Protein AF-A0A6G2DHF6-F1 (afdb_monomer)

Nearest PDB structures (foldseek):
  3hhh-assembly1_B  TM=9.339E-01  e=1.387E-03  Enterococcus faecalis
  6abt-assembly1_A  TM=9.572E-01  e=4.837E-03  Listeria monocytogenes
  6abq-assembly1_A  TM=9.404E-01  e=1.064E-02  Listeria monocytogenes
  8xgc-assembly1_4  TM=6.646E-01  e=1.061E+00  Saccharomyces cerevisiae

Foldseek 3Di:
DVVVVVVVLVVLLVVLVVVCVVDNDDLVVSQVVVCVVPPVPDDSVSRPVSVVVCVVVVD

Structure (mmCIF, N/CA/C/O backbone):
data_AF-A0A6G2DHF6-F1
#
_entry.id   AF-A0A6G2DHF6-F1
#
loop_
_atom_site.group_PDB
_atom_site.id
_atom_site.type_symbol
_atom_site.label_atom_id
_atom_site.label_alt_id
_atom_site.label_comp_id
_atom_site.label_asym_id
_atom_site.label_entity_id
_atom_site.label_seq_id
_atom_site.pdbx_PDB_ins_code
_atom_site.Cartn_x
_atom_site.Cartn_y
_atom_site.Cartn_z
_atom_s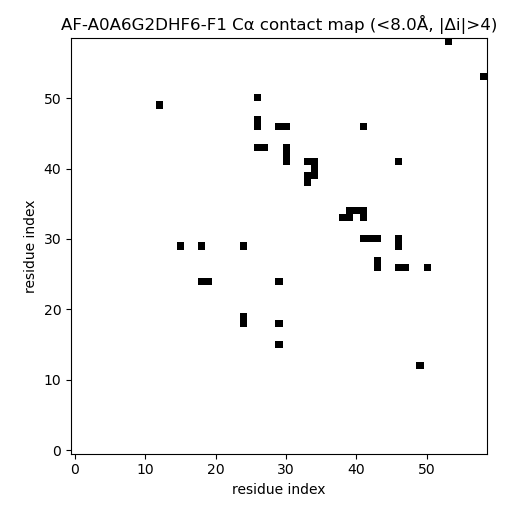ite.occupancy
_atom_site.B_iso_or_equiv
_atom_site.auth_seq_id
_atom_site.auth_comp_id
_atom_site.auth_asym_id
_atom_site.auth_atom_id
_atom_site.pdbx_PDB_model_num
ATOM 1 N N . MET A 1 1 ? 1.454 4.297 -23.536 1.00 57.94 1 MET A N 1
ATOM 2 C CA . MET A 1 1 ? 2.129 5.043 -22.451 1.00 57.94 1 MET A CA 1
ATOM 3 C C . MET A 1 1 ? 1.153 5.681 -21.454 1.00 57.94 1 MET A C 1
ATOM 5 O O . MET A 1 1 ? 0.828 4.999 -20.498 1.00 57.94 1 MET A O 1
ATOM 9 N N . MET A 1 2 ? 0.594 6.896 -21.631 1.00 62.69 2 MET A N 1
ATOM 10 C CA . MET A 1 2 ? -0.287 7.497 -20.587 1.00 62.69 2 MET A CA 1
ATOM 11 C C . MET A 1 2 ? -1.543 6.671 -20.240 1.00 62.69 2 MET A C 1
ATOM 13 O O . MET A 1 2 ? -1.923 6.606 -19.073 1.00 62.69 2 MET A O 1
ATOM 17 N N . LYS A 1 3 ? -2.192 6.043 -21.233 1.00 66.31 3 LYS A N 1
ATOM 18 C CA . LYS A 1 3 ? -3.417 5.246 -21.020 1.00 66.31 3 LYS A CA 1
ATOM 19 C C . LYS A 1 3 ? -3.172 3.994 -20.170 1.00 66.31 3 LYS A C 1
ATOM 21 O O . LYS A 1 3 ? -3.967 3.702 -19.286 1.00 66.31 3 LYS A O 1
ATOM 26 N N . GLU A 1 4 ? -2.056 3.304 -20.393 1.00 72.62 4 GLU A N 1
ATOM 27 C CA . GLU A 1 4 ? -1.687 2.096 -19.638 1.00 72.62 4 GLU A CA 1
ATOM 28 C C . GLU A 1 4 ? -1.409 2.424 -18.168 1.00 72.62 4 GLU A C 1
ATOM 30 O O . GLU A 1 4 ? -1.863 1.710 -17.280 1.00 72.62 4 GLU A O 1
ATOM 35 N N . THR A 1 5 ? -0.752 3.556 -17.889 1.00 84.75 5 THR A N 1
ATOM 36 C CA . THR A 1 5 ? -0.508 4.004 -16.511 1.00 84.75 5 THR A CA 1
ATOM 37 C C . THR A 1 5 ? -1.803 4.332 -15.763 1.00 84.75 5 THR A C 1
ATOM 39 O O . THR A 1 5 ? -1.897 4.064 -14.569 1.00 84.75 5 THR A O 1
ATOM 42 N N . GLN A 1 6 ? -2.805 4.914 -16.431 1.00 89.00 6 GLN A N 1
ATOM 43 C CA . GLN A 1 6 ? -4.097 5.208 -15.796 1.00 89.00 6 GLN A CA 1
ATOM 44 C C . GLN A 1 6 ? -4.908 3.937 -15.535 1.00 89.00 6 GLN A C 1
ATOM 46 O O . GLN A 1 6 ? -5.498 3.810 -14.465 1.00 89.00 6 GLN A O 1
ATOM 51 N N . LEU A 1 7 ? -4.879 2.975 -16.464 1.00 92.19 7 LEU A N 1
ATOM 52 C CA . LEU A 1 7 ? -5.510 1.673 -16.259 1.00 92.19 7 LEU A CA 1
ATOM 53 C C . LEU A 1 7 ? -4.891 0.947 -15.058 1.00 92.19 7 LEU A C 1
ATOM 55 O O . LEU A 1 7 ? -5.619 0.506 -14.175 1.00 92.19 7 LEU A O 1
ATOM 59 N N . LEU A 1 8 ? -3.556 0.895 -14.979 1.00 89.88 8 LEU A N 1
ATOM 60 C CA . LEU A 1 8 ? -2.855 0.250 -13.868 1.00 89.88 8 LEU A CA 1
ATOM 61 C C . LEU A 1 8 ? -3.174 0.906 -12.517 1.00 89.88 8 LEU A C 1
ATOM 63 O O . LEU A 1 8 ? -3.365 0.203 -11.530 1.00 89.88 8 LEU A O 1
ATOM 67 N N . LYS A 1 9 ? -3.276 2.240 -12.469 1.00 89.50 9 LYS A N 1
ATOM 68 C CA . LYS A 1 9 ? -3.689 2.959 -11.253 1.00 89.50 9 LYS A CA 1
ATOM 69 C C . LYS A 1 9 ? -5.095 2.562 -10.804 1.00 89.50 9 LYS A C 1
ATOM 71 O O . LYS A 1 9 ? -5.287 2.320 -9.619 1.00 89.50 9 LYS A O 1
ATOM 76 N N . GLY A 1 10 ? -6.043 2.471 -1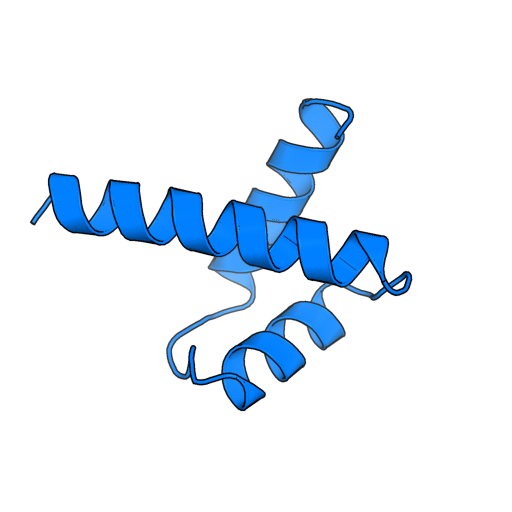1.737 1.00 93.00 10 GLY A N 1
ATOM 77 C CA . GLY A 1 10 ? -7.414 2.052 -11.435 1.00 93.00 10 GLY A CA 1
ATOM 78 C C . GLY A 1 10 ? -7.493 0.608 -10.936 1.00 93.00 10 GLY A C 1
ATOM 79 O O . GLY A 1 10 ? -8.170 0.338 -9.949 1.00 93.00 10 GLY A O 1
ATOM 80 N N . VAL A 1 11 ? -6.752 -0.307 -11.569 1.00 93.62 11 VAL A N 1
ATOM 81 C CA . VA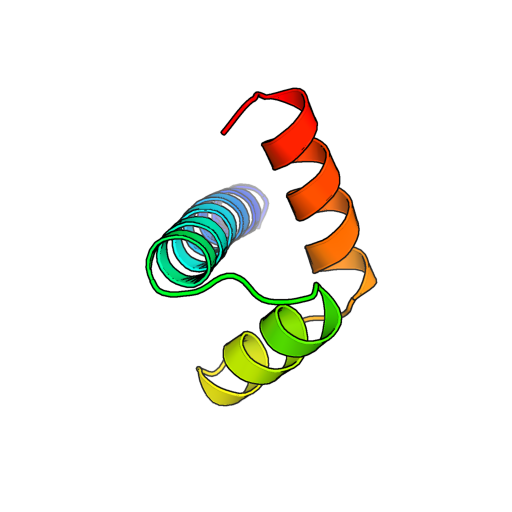L A 1 11 ? -6.657 -1.707 -11.119 1.00 93.62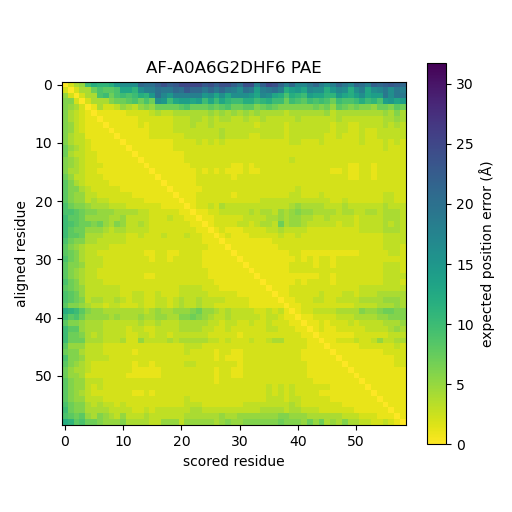 11 VAL A CA 1
ATOM 82 C C . VAL A 1 11 ? -6.065 -1.783 -9.712 1.00 93.62 11 VAL A C 1
ATOM 84 O O . VAL A 1 11 ? -6.631 -2.446 -8.850 1.00 93.62 11 VAL A O 1
ATOM 87 N N . LEU A 1 12 ? -4.971 -1.061 -9.455 1.00 93.81 12 LEU A N 1
ATOM 88 C CA . LEU A 1 12 ? -4.313 -1.054 -8.151 1.00 93.81 12 LEU A CA 1
ATOM 89 C C . LEU A 1 12 ? -5.227 -0.522 -7.037 1.00 93.81 12 LEU A C 1
ATOM 91 O O . LEU A 1 12 ? -5.258 -1.086 -5.948 1.00 93.81 12 LEU A O 1
ATOM 95 N N . GLU A 1 13 ? -5.976 0.545 -7.311 1.00 94.94 13 GLU A N 1
ATOM 96 C CA . GLU A 1 13 ? -6.971 1.105 -6.391 1.00 94.94 13 GLU A CA 1
ATOM 97 C C . GLU A 1 13 ? -8.039 0.071 -6.017 1.00 94.94 13 GLU A C 1
ATOM 99 O O . GLU A 1 13 ? -8.309 -0.128 -4.834 1.00 94.94 13 GLU A O 1
ATOM 104 N N . GLY A 1 14 ? -8.564 -0.660 -7.006 1.00 95.38 14 GLY A N 1
ATOM 105 C CA . GLY A 1 14 ? -9.505 -1.757 -6.778 1.00 95.38 14 GLY A CA 1
ATOM 106 C C . GLY A 1 14 ? -8.912 -2.900 -5.950 1.00 95.38 14 GLY A C 1
ATOM 107 O O . GLY A 1 14 ? -9.552 -3.361 -5.009 1.00 95.38 14 GLY A O 1
ATOM 108 N N . CYS A 1 15 ? -7.678 -3.322 -6.244 1.00 95.25 15 CYS A N 1
ATOM 109 C CA . CYS A 1 15 ? -6.990 -4.355 -5.465 1.00 95.25 15 CYS A CA 1
ATOM 110 C C . CYS A 1 15 ? -6.811 -3.939 -4.000 1.00 95.25 15 CYS A C 1
ATOM 112 O O . CYS A 1 15 ? -7.069 -4.733 -3.102 1.00 95.25 15 CYS A O 1
ATOM 114 N N . VAL A 1 16 ? -6.401 -2.693 -3.743 1.00 95.50 16 VAL A N 1
ATOM 115 C CA . VAL A 1 16 ? -6.218 -2.188 -2.374 1.00 95.50 16 VAL A CA 1
ATOM 116 C C . VAL A 1 16 ? -7.541 -2.161 -1.606 1.00 95.50 16 VAL A C 1
ATOM 118 O O . VAL A 1 16 ? -7.570 -2.580 -0.451 1.00 95.50 16 VAL A O 1
ATOM 121 N N . LEU A 1 17 ? -8.636 -1.731 -2.239 1.00 95.94 17 LEU A N 1
ATOM 122 C CA . LEU A 1 17 ? -9.967 -1.738 -1.623 1.00 95.94 17 LEU A CA 1
ATOM 123 C C . LEU A 1 17 ? -10.457 -3.152 -1.306 1.00 95.94 17 LEU A C 1
ATOM 125 O O . LEU A 1 17 ? -10.903 -3.396 -0.188 1.00 95.94 17 LEU A O 1
ATOM 129 N N . ASP A 1 18 ? -10.336 -4.089 -2.251 1.00 96.00 18 ASP A N 1
ATOM 130 C CA . ASP A 1 18 ? -10.695 -5.496 -2.031 1.00 96.00 18 ASP A CA 1
ATOM 131 C C . ASP A 1 18 ? -9.901 -6.090 -0.858 1.00 96.00 18 ASP A C 1
ATOM 133 O O . ASP A 1 18 ? -10.449 -6.729 0.040 1.00 96.00 18 ASP A O 1
ATOM 137 N N . MET A 1 19 ? -8.604 -5.789 -0.799 1.00 94.69 19 MET A N 1
ATOM 138 C CA . MET A 1 19 ? -7.744 -6.224 0.289 1.00 94.69 19 MET A CA 1
ATOM 139 C C . MET A 1 19 ? -8.197 -5.659 1.643 1.00 94.69 19 MET A C 1
ATOM 141 O O . MET A 1 19 ? -8.334 -6.422 2.600 1.00 94.69 19 MET A O 1
ATOM 145 N N . ILE A 1 20 ? -8.434 -4.354 1.754 1.00 94.38 20 ILE A N 1
ATOM 146 C CA . ILE A 1 20 ? -8.882 -3.744 3.017 1.00 94.38 20 ILE A CA 1
ATOM 147 C C . ILE A 1 20 ? -10.269 -4.273 3.415 1.00 94.38 20 ILE A C 1
ATOM 149 O O . ILE A 1 20 ? -10.503 -4.550 4.590 1.00 94.38 20 ILE A O 1
ATOM 153 N N . GLY A 1 21 ? -11.158 -4.496 2.442 1.00 94.62 21 GLY A N 1
ATOM 154 C CA . GLY A 1 21 ? -12.501 -5.032 2.667 1.00 94.62 21 GLY A CA 1
ATOM 155 C C . GLY A 1 21 ? -12.522 -6.458 3.227 1.00 94.62 21 GLY A C 1
ATOM 156 O O . GLY A 1 21 ? -13.439 -6.814 3.963 1.00 94.62 21 GLY A O 1
ATOM 157 N N . GLN A 1 22 ? -11.507 -7.273 2.929 1.00 94.44 22 GLN A N 1
ATOM 158 C CA . GLN A 1 22 ? -11.380 -8.622 3.495 1.00 94.44 22 GLN A CA 1
ATOM 159 C C . GLN A 1 22 ? -10.845 -8.618 4.932 1.00 94.44 22 GLN A C 1
ATOM 161 O O . GLN A 1 22 ? -11.249 -9.444 5.750 1.00 94.44 22 GLN A O 1
ATOM 166 N N . LYS A 1 23 ? -9.877 -7.743 5.225 1.00 92.31 23 LYS A N 1
ATOM 167 C CA . LYS A 1 23 ? -9.223 -7.643 6.532 1.00 92.31 23 LYS A CA 1
ATOM 168 C C . LYS A 1 23 ? -8.531 -6.289 6.656 1.00 92.31 23 LYS A C 1
ATOM 170 O O . LYS A 1 23 ? -7.795 -5.894 5.753 1.00 92.31 23 LYS A O 1
ATOM 175 N N . GLU A 1 24 ? -8.670 -5.652 7.816 1.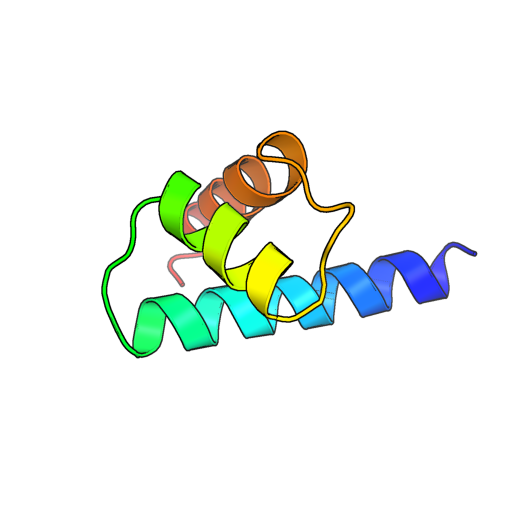00 91.25 24 GLU A N 1
ATOM 176 C CA . GLU A 1 24 ? -7.876 -4.475 8.170 1.00 91.25 24 GLU A CA 1
ATOM 177 C C . GLU A 1 24 ? -6.372 -4.808 8.127 1.00 91.25 24 GLU A C 1
ATOM 179 O O . GLU A 1 24 ? -5.919 -5.811 8.691 1.00 91.25 24 GLU A O 1
ATOM 184 N N . ARG A 1 25 ? -5.607 -3.991 7.399 1.00 93.31 25 ARG A N 1
ATOM 185 C CA . ARG A 1 25 ? -4.176 -4.185 7.129 1.00 93.31 25 ARG A CA 1
ATOM 186 C C . ARG A 1 25 ? -3.454 -2.849 7.212 1.00 93.31 25 ARG A C 1
ATOM 188 O O . ARG A 1 25 ? -3.950 -1.839 6.714 1.00 93.31 25 ARG A O 1
ATOM 195 N N . TYR A 1 26 ? -2.246 -2.852 7.761 1.00 93.06 26 TYR A N 1
ATOM 196 C CA . TYR A 1 26 ? -1.369 -1.686 7.724 1.00 93.06 26 TYR A CA 1
ATOM 197 C C . TYR A 1 26 ? -0.786 -1.476 6.320 1.00 93.06 26 TYR A C 1
ATOM 199 O O . TYR A 1 26 ? -0.598 -2.416 5.547 1.00 93.06 26 TYR A O 1
ATOM 207 N N . GLY A 1 27 ? -0.417 -0.232 5.994 1.00 92.50 27 GLY A N 1
ATOM 208 C CA . GLY A 1 27 ? 0.106 0.112 4.664 1.00 92.50 27 GLY A CA 1
ATOM 209 C C . GLY A 1 27 ? 1.342 -0.692 4.241 1.00 92.50 27 GLY A C 1
ATOM 210 O O . GLY A 1 27 ? 1.501 -0.999 3.062 1.00 92.50 27 GLY A O 1
ATOM 211 N N . TYR A 1 28 ? 2.187 -1.100 5.191 1.00 94.62 28 TYR A N 1
ATOM 212 C CA . TYR A 1 28 ? 3.310 -1.996 4.907 1.00 94.62 28 TYR A CA 1
ATOM 213 C C . TYR A 1 28 ? 2.855 -3.407 4.506 1.00 94.62 28 TYR A C 1
ATOM 215 O O . TYR A 1 28 ? 3.394 -3.963 3.551 1.00 94.62 28 TYR A O 1
ATOM 223 N N . GLU A 1 29 ? 1.851 -3.969 5.186 1.00 95.62 29 GLU A N 1
ATOM 224 C CA . GLU A 1 29 ? 1.297 -5.287 4.851 1.00 95.62 29 GLU A CA 1
ATOM 225 C C . GLU A 1 29 ? 0.686 -5.276 3.448 1.00 95.62 29 GLU A C 1
ATOM 227 O O . GLU A 1 29 ? 0.939 -6.184 2.666 1.00 95.62 29 GLU A O 1
ATOM 232 N N . LEU A 1 30 ? -0.026 -4.203 3.084 1.00 95.94 30 LEU A N 1
ATOM 233 C CA . LEU A 1 30 ? -0.564 -4.030 1.732 1.00 95.94 30 LEU A CA 1
ATOM 234 C C . LEU A 1 30 ? 0.538 -4.060 0.664 1.00 95.94 30 LEU A C 1
ATOM 236 O O . LEU A 1 30 ? 0.383 -4.727 -0.355 1.00 95.94 30 LEU A O 1
ATOM 240 N N . VAL A 1 31 ? 1.669 -3.382 0.900 1.00 95.88 31 VAL A N 1
ATOM 241 C CA . VAL A 1 31 ? 2.822 -3.411 -0.019 1.00 95.88 31 VAL A CA 1
ATOM 242 C C . VAL A 1 31 ? 3.370 -4.830 -0.174 1.00 95.88 31 VAL A C 1
ATOM 244 O O . VAL A 1 31 ? 3.650 -5.239 -1.298 1.00 95.88 31 VAL A O 1
ATOM 247 N N . GLN A 1 32 ? 3.536 -5.574 0.924 1.00 95.62 32 GLN A N 1
ATOM 248 C CA . GLN A 1 32 ? 4.062 -6.943 0.861 1.00 95.62 32 GLN A CA 1
ATOM 249 C C . GLN A 1 32 ? 3.103 -7.876 0.129 1.00 95.62 32 GLN A C 1
ATOM 251 O O . GLN A 1 32 ? 3.509 -8.537 -0.821 1.00 95.62 32 GLN A O 1
ATOM 256 N N . THR A 1 33 ? 1.820 -7.859 0.484 1.00 94.69 33 THR A N 1
ATOM 257 C CA . THR A 1 33 ? 0.829 -8.729 -0.154 1.00 94.69 33 THR A CA 1
ATOM 258 C C . THR A 1 33 ? 0.655 -8.409 -1.642 1.00 94.69 33 THR A C 1
ATOM 260 O O . THR A 1 33 ? 0.489 -9.318 -2.449 1.00 94.69 33 THR A O 1
ATOM 263 N N . LEU A 1 34 ? 0.756 -7.139 -2.051 1.00 94.75 34 LEU A N 1
ATOM 264 C CA . LEU A 1 34 ? 0.747 -6.785 -3.474 1.00 94.75 34 LEU A CA 1
ATOM 265 C C . LEU A 1 34 ? 1.983 -7.322 -4.209 1.00 94.75 34 LEU A C 1
ATOM 267 O O . LEU A 1 34 ? 1.853 -7.812 -5.327 1.00 94.75 34 LEU A O 1
ATOM 271 N N . ARG A 1 35 ? 3.170 -7.284 -3.594 1.00 95.00 35 ARG A N 1
ATOM 272 C CA . ARG A 1 35 ? 4.373 -7.899 -4.181 1.00 95.00 35 ARG A CA 1
ATOM 273 C C . ARG A 1 35 ? 4.217 -9.409 -4.319 1.00 95.00 35 ARG A C 1
ATOM 275 O O . ARG A 1 35 ? 4.468 -9.939 -5.389 1.00 95.00 35 ARG A O 1
ATOM 282 N N . GLU A 1 36 ? 3.721 -10.078 -3.282 1.00 94.56 36 GLU A N 1
ATOM 283 C CA . GLU A 1 36 ? 3.426 -11.518 -3.308 1.00 94.56 36 GLU A CA 1
ATOM 284 C C . GLU A 1 36 ? 2.396 -11.892 -4.388 1.00 94.56 36 GLU A C 1
ATOM 286 O O . GLU A 1 36 ? 2.457 -12.983 -4.949 1.00 94.56 36 GLU A O 1
ATOM 291 N N . ALA A 1 37 ? 1.485 -10.974 -4.728 1.00 92.50 37 ALA A N 1
ATOM 292 C CA . ALA A 1 37 ? 0.510 -11.125 -5.807 1.00 92.50 37 ALA A CA 1
ATOM 293 C C . ALA A 1 37 ? 1.057 -10.795 -7.217 1.00 92.50 37 ALA A C 1
ATOM 295 O O . ALA A 1 37 ? 0.301 -10.854 -8.187 1.00 92.50 37 ALA A O 1
ATOM 296 N N . GLY A 1 38 ? 2.344 -10.448 -7.352 1.00 91.81 38 GLY A N 1
ATOM 297 C CA . GLY A 1 38 ? 3.010 -10.179 -8.633 1.00 91.81 38 GLY A CA 1
ATOM 298 C C . GLY A 1 38 ? 3.210 -8.697 -8.976 1.00 91.81 38 GLY A C 1
ATOM 299 O O . GLY A 1 38 ? 3.665 -8.378 -10.074 1.00 91.81 38 GLY A O 1
ATOM 300 N N . PHE A 1 39 ? 2.913 -7.764 -8.062 1.00 92.19 39 PHE A N 1
ATOM 301 C CA . PHE A 1 39 ? 3.253 -6.341 -8.221 1.00 92.19 39 PHE A CA 1
ATOM 302 C C . PHE A 1 39 ? 4.680 -6.047 -7.716 1.00 92.19 39 PHE A C 1
ATOM 304 O O . PHE A 1 39 ? 4.889 -5.191 -6.853 1.00 92.19 39 PHE A O 1
ATOM 311 N N . ASP A 1 40 ? 5.679 -6.747 -8.258 1.00 90.12 40 ASP A N 1
ATOM 312 C CA . ASP A 1 40 ? 7.065 -6.765 -7.752 1.00 90.12 40 ASP A CA 1
ATOM 313 C C . ASP A 1 40 ? 7.717 -5.378 -7.644 1.00 90.12 40 ASP A C 1
ATOM 315 O O . ASP A 1 40 ? 8.515 -5.107 -6.744 1.00 90.12 40 ASP A O 1
ATOM 319 N N . THR A 1 41 ? 7.365 -4.462 -8.548 1.00 89.44 41 THR A N 1
ATOM 320 C CA . THR A 1 41 ? 7.956 -3.118 -8.614 1.00 89.44 41 THR A CA 1
ATOM 321 C C . THR A 1 41 ? 7.256 -2.099 -7.716 1.00 89.44 41 THR A C 1
ATOM 323 O O . THR A 1 41 ? 7.597 -0.915 -7.756 1.00 89.44 41 THR A O 1
ATOM 326 N N . ILE A 1 42 ? 6.247 -2.504 -6.937 1.00 91.19 42 ILE A N 1
ATOM 327 C CA . ILE A 1 42 ? 5.481 -1.564 -6.122 1.00 91.19 42 ILE A CA 1
ATOM 328 C C . ILE A 1 42 ? 6.297 -1.108 -4.911 1.00 91.19 42 ILE A C 1
ATOM 330 O O . ILE A 1 42 ? 6.940 -1.898 -4.208 1.00 91.19 42 ILE A O 1
ATOM 334 N N . VAL A 1 43 ? 6.280 0.198 -4.658 1.00 93.12 43 VAL A N 1
ATOM 335 C CA . VAL A 1 43 ? 7.006 0.822 -3.549 1.00 93.12 43 VAL A CA 1
ATOM 336 C C . VAL A 1 43 ? 6.031 1.463 -2.564 1.00 93.12 43 VAL A C 1
ATOM 338 O O . VAL A 1 43 ? 4.926 1.847 -2.956 1.00 93.12 43 VAL A O 1
ATOM 341 N N . PRO A 1 44 ? 6.426 1.658 -1.293 1.00 93.69 44 PRO A N 1
ATOM 342 C CA . PRO A 1 44 ? 5.560 2.316 -0.316 1.00 93.69 44 PRO A CA 1
ATOM 343 C C . PRO A 1 44 ? 5.098 3.714 -0.758 1.00 93.69 44 PRO A C 1
ATOM 345 O O . PRO A 1 44 ? 3.959 4.097 -0.506 1.00 93.69 44 PRO A O 1
ATOM 348 N N . GLY A 1 45 ? 5.939 4.441 -1.506 1.00 94.31 45 GLY A N 1
ATOM 349 C CA . GLY A 1 45 ? 5.596 5.736 -2.107 1.00 94.31 45 GLY A CA 1
ATOM 350 C C . GLY A 1 45 ? 4.472 5.694 -3.154 1.00 94.31 45 GLY A C 1
ATOM 351 O O . GLY A 1 45 ? 3.983 6.745 -3.548 1.00 94.31 45 GLY A O 1
ATOM 352 N N . THR A 1 46 ? 4.040 4.512 -3.597 1.00 92.62 46 THR A N 1
ATOM 353 C CA . THR A 1 46 ? 2.852 4.325 -4.446 1.00 92.62 46 THR A CA 1
ATOM 354 C C . THR A 1 46 ? 1.605 4.058 -3.604 1.00 92.62 46 THR A C 1
ATOM 356 O O . THR A 1 46 ? 0.540 4.590 -3.905 1.00 92.62 46 THR A O 1
ATOM 359 N N . ILE A 1 47 ? 1.739 3.266 -2.536 1.00 95.19 47 ILE A N 1
ATOM 360 C CA . ILE A 1 47 ? 0.613 2.824 -1.702 1.00 95.19 47 ILE A CA 1
ATOM 361 C C . ILE A 1 47 ? 0.166 3.902 -0.720 1.00 95.19 47 ILE A C 1
ATOM 363 O O . ILE A 1 47 ? -1.026 4.166 -0.624 1.00 95.19 47 ILE A O 1
ATO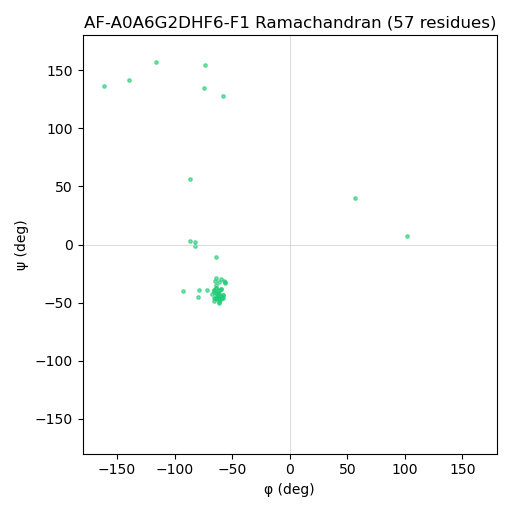M 367 N N . TYR A 1 48 ? 1.082 4.577 -0.024 1.00 95.62 48 TYR A N 1
ATOM 368 C CA . TYR A 1 48 ? 0.679 5.566 0.982 1.00 95.62 48 TYR A CA 1
ATOM 369 C C . TYR A 1 48 ? -0.120 6.746 0.405 1.00 95.62 48 TYR A C 1
ATOM 371 O O . TYR A 1 48 ? -1.160 7.072 0.976 1.00 95.62 48 TYR A O 1
ATOM 379 N N . PRO A 1 49 ? 0.260 7.352 -0.739 1.00 95.62 49 PRO A N 1
ATOM 380 C CA . PRO A 1 49 ? -0.567 8.392 -1.352 1.00 95.62 49 PRO A CA 1
ATOM 381 C C . PRO A 1 49 ? -1.926 7.875 -1.836 1.00 95.62 49 PRO A C 1
ATOM 383 O O . PRO A 1 49 ? -2.907 8.615 -1.818 1.00 95.62 49 PRO A O 1
ATOM 386 N N . LEU A 1 50 ? -1.997 6.611 -2.268 1.00 95.19 50 LEU A N 1
ATOM 387 C CA . LEU A 1 50 ? -3.258 5.977 -2.643 1.00 95.19 50 LEU A CA 1
ATOM 388 C C . LEU A 1 50 ? -4.172 5.820 -1.421 1.00 95.19 50 LEU A C 1
ATOM 390 O O . LEU A 1 50 ? -5.328 6.212 -1.495 1.00 95.19 50 LEU A O 1
ATOM 394 N N . LEU A 1 51 ? -3.650 5.341 -0.290 1.00 96.00 51 LEU A N 1
ATOM 395 C CA . LEU A 1 51 ? -4.409 5.244 0.961 1.00 96.00 51 LEU A CA 1
ATOM 396 C C . LEU A 1 51 ? -4.932 6.611 1.416 1.00 96.00 51 LEU A C 1
ATOM 398 O O . LEU A 1 51 ? -6.115 6.740 1.706 1.00 96.00 51 LEU A O 1
ATOM 402 N N . GLN A 1 52 ? -4.092 7.651 1.374 1.00 96.50 52 GLN A N 1
ATOM 403 C CA . GLN A 1 52 ? -4.516 9.025 1.677 1.00 96.50 52 GLN A CA 1
ATOM 404 C C . GLN A 1 52 ? -5.629 9.517 0.742 1.00 96.50 52 GLN A C 1
ATOM 406 O O . GLN A 1 52 ? -6.539 10.227 1.167 1.00 96.50 52 GLN A O 1
ATOM 411 N N . LYS A 1 53 ? -5.565 9.164 -0.549 1.00 95.81 53 LYS A N 1
ATOM 412 C CA . LYS A 1 53 ? -6.616 9.488 -1.522 1.00 95.81 53 LYS A CA 1
ATOM 413 C C . LYS A 1 53 ? -7.927 8.770 -1.179 1.00 95.81 53 LYS A C 1
ATOM 415 O O . LYS A 1 53 ? -8.973 9.409 -1.229 1.00 95.81 53 LYS A O 1
ATOM 420 N N . LEU A 1 54 ? -7.867 7.477 -0.860 1.00 95.00 54 LEU A N 1
ATOM 421 C CA . LEU A 1 54 ? -9.031 6.666 -0.490 1.00 95.00 54 LEU A CA 1
ATOM 422 C C . LEU A 1 54 ? -9.711 7.215 0.770 1.00 95.00 54 LEU A C 1
ATOM 424 O O . LEU A 1 54 ? -10.903 7.509 0.741 1.00 95.00 54 LEU A O 1
ATOM 428 N N . GLU A 1 55 ? -8.927 7.483 1.816 1.00 95.12 55 GLU A N 1
ATOM 429 C CA . GLU A 1 55 ? -9.402 8.079 3.069 1.00 95.12 55 GLU A CA 1
ATOM 430 C C . GLU A 1 55 ? -10.063 9.444 2.832 1.00 95.12 55 GLU A C 1
ATOM 432 O O . GLU A 1 55 ? -11.174 9.704 3.295 1.00 95.12 55 GLU A O 1
ATOM 437 N N . LYS A 1 56 ? -9.424 10.314 2.038 1.00 97.06 56 LYS A N 1
ATOM 438 C CA . LYS A 1 56 ? -9.980 11.627 1.678 1.00 97.06 56 LYS A CA 1
ATOM 439 C C . LYS A 1 56 ? -11.303 11.518 0.913 1.00 97.06 56 LYS A C 1
ATOM 441 O O . LYS A 1 56 ? -12.150 12.401 1.038 1.00 97.06 56 LYS A O 1
ATOM 446 N N . ASN A 1 57 ? -11.465 10.467 0.116 1.00 95.56 57 ASN A N 1
ATOM 447 C CA . ASN A 1 57 ? -12.688 10.187 -0.628 1.00 95.56 57 ASN A CA 1
ATOM 448 C C . ASN A 1 57 ? -13.760 9.481 0.217 1.00 95.56 57 ASN A C 1
ATOM 450 O O . ASN A 1 57 ? -14.853 9.255 -0.297 1.00 95.56 57 ASN A O 1
ATOM 454 N N . GLN A 1 58 ? -13.469 9.178 1.488 1.00 92.81 58 GLN A N 1
ATOM 455 C CA . GLN A 1 58 ? -14.353 8.455 2.407 1.00 92.81 58 GLN A CA 1
ATOM 456 C C . GLN A 1 58 ? -14.766 7.080 1.867 1.00 92.81 58 GLN A C 1
ATOM 458 O O . GLN A 1 58 ? -15.931 6.689 1.967 1.00 92.81 58 GLN A O 1
ATOM 463 N N . TRP A 1 59 ? -13.814 6.392 1.238 1.00 89.19 59 TRP A N 1
ATOM 464 C CA . TRP A 1 59 ? -13.967 5.004 0.806 1.00 89.19 59 TRP A CA 1
ATOM 465 C C . TRP A 1 59 ? -13.466 4.035 1.870 1.00 89.19 59 TRP A C 1
ATOM 467 O O . TRP A 1 59 ? -12.574 4.431 2.654 1.00 89.19 59 TRP A O 1
#

Solvent-accessible surface area (backbone atoms only — not comparable to full-atom values): 3551 Å² total; per-residue (Å²): 110,76,66,58,56,53,51,53,51,54,52,49,53,50,53,53,50,55,48,46,74,75,45,88,69,55,76,67,54,52,51,50,54,40,32,78,72,68,43,71,87,68,49,68,86,60,50,55,61,48,51,54,49,38,54,75,69,72,103

Mean predicted aligned error: 3.38 Å

Secondary structure (DSSP, 8-state):
-HHHHHHHHHHHHHHHHHHHHHS---HHHHHHHHHHTT-TT--HHHHHHHHHHHHHTT-

Organism: Streptococcus pneumoniae (NCBI:txid1313)

Radius of gyration: 11.19 Å; Cα contacts (8 Å, |Δi|>4): 24; chains: 1; bounding box: 22×23×31 Å

Sequence (59 aa):
MMKETQLLKGVLEGCVLDMIGQKERYGYELVQTLREAGFDTIVPGTIYPLLQKLEKNQW

pLDDT: mean 91.72, std 7.71, range [57.94, 97.06]

InterPro domains:
  IPR005149 Transcription regulator PadR, N-terminal [PF03551] (16-59)
  IPR036388 Winged helix-like DNA-binding domain superfamily [G3DSA:1.10.10.10] (1-59)
  IPR036390 Winged helix DNA-binding domain superfamily [SSF46785] (5-58)
  IPR052509 Metal-responsive DNA-binding regulator [PTHR33169] (2-59)

=== Feature glossary ===
A reading guide for the features in this record.

Start from the sequence.

  · This is the polypeptide sequence — one letter per residue, N-terminus first. Length ranges from a few dozen residues for small domains to over a thousand for large multi-domain proteins.

Fold it, and you get atomic coordinates and the backbone conformation that goes with them.

  · Structure coordinates are given as an mmCIF _atom_site loop: one row per atom with element, residue name, chain id, sequence number, and x/y/z position in Å. Only the four main-chain atoms per residue are included here; side chains are omitted to keep the record compact.

  · Backbone dihedral angles. Every residue except chain termini has a φ (preceding-C → N → Cα → C) and a ψ (N → Cα → C → next-N). They are reported in degrees following the IUPAC sign convention. Secondary structure is essentially a statement about which (φ, ψ) basin each residue occupies.

  · The SS8 string is DSSP's per-residue secondary-structure call. α-helix (H) means an i→i+4 H-bond ladder; β-strand (E) means the residue participates in a β-sheet; 3₁₀ (G) and π (I) are tighter and wider helices; T/S are turns/bends; '-' is loop.

  · SS3 is a coarse helix/strand/coil call (letters a/b/c) made by the P-SEA algorithm from inter-Cα distances and dihedrals. It is less detailed than DSSP but needs only Cα positions.

Summarize the fold with a handful of shape descriptors and a per-residue structural alphabet.

  · Radius of gyration (Rg) is the root-mean-square distance of Cα atoms from their centroid — a single number for overall size and compactness. A globular domain of N residues has Rg ≈ 2.2·N^0.38 Å; an extended or disordered chain has a much larger Rg. The Cα contact count is the number of residue pairs whose Cα atoms are within 8 Å and are more than four positions apart in sequence — a standard proxy for tertiary packing density. The bounding box is the smallest axis-aligned box enclosing all Cα atoms.

  · The Foldseek 3Di string encodes local tertiary geometry as a 20-letter alphabet — one character per residue — derived from the relative positions of nearby Cα atoms. Unlike the amino-acid sequence, 3Di is a direct function of the 3D structure, so two proteins with the same fold have similar 3Di strings even at low sequence identity.

  · Solvent-accessible surface area (SASA) is the area in Å² traced out by the centre of a 1.4 Å probe sphere (a water molecule) rolled over the protein's van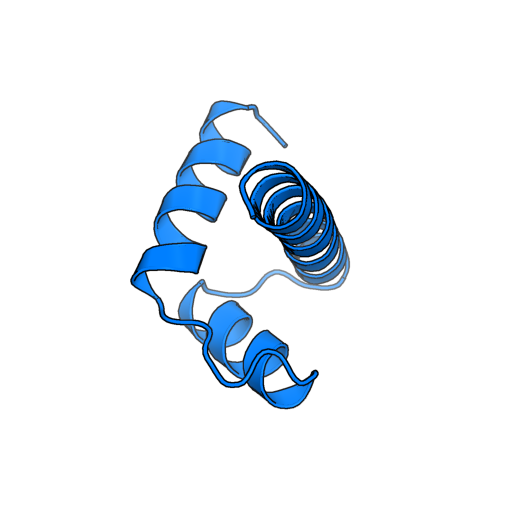 der Waals surface (Shrake–Rupley / Lee–Richards construction). Buried residues have near-zero SASA; fully exposed residues can exceed 200 Å². The total SASA scales roughly with the number of surface residues.

Ask how reliable the model is.

  · pLDDT (predicted Local Distance Difference Test) is AlphaFold's per-residue confidence score, ranging from 0 to 100. Values above 90 indicate high confidence (typically well-packed cores); 70–90 is confident; 50–70 low confidence; below 50 usually means the region is disordered or the prediction is unreliable there. AlphaFold stores pLDDT in the mmCIF B-factor column.

  · B-factor (Debye–Waller factor) reflects atomic displacement in the crystal lattice. It is an experimental observable (units Å²), not a prediction; low values mean the atom is pinned down, high values mean it moves or is heterogeneous across the crystal.

  · Predicted Aligned Error (PAE) is an AlphaFold confidence matrix: entry (i, j) is the expected error in the position of residue j, in ångströms, when the prediction is superimposed on the true structure at residue i. Low PAE within a block of residues means that block is internally rigid and well-predicted; high PAE between two blocks means their relative placement is uncertain even if each block individually is confident.

Place it in context: what it resembles, what it is annotated as, and how it looks.

  · Nearest PDB neighbors are the top structural matches found by Foldseek when searching this structure against the entire Protein Data Bank. Each hit reports a TM-score (0 to 1; >0.5 almost always implies the same fold) and an E-value. These are *structural* homologs — they may share no detectable sequence similarity.

  · Functional annotations link the protein to curated databases. InterPro entries identify conserved domains and families by matching the sequence against member-database signatures (Pfam, PROSITE, CDD, …). Gene Ontology (GO) terms describe molecular function, biological process, and cellular component in a controlled vocabulary. CATH places the structure in a hierarchical fold classification (Class/Architecture/Topology/Homologous-superfamily). The organism is the source species.

  · Three diagnostic plots accompany the recor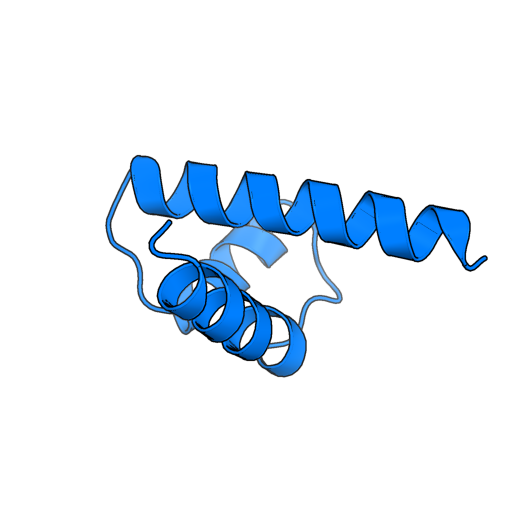d. The Cα contact map visualizes the tertiary structure as a 2D adjacency matrix (8 Å cutoff, sequence-local contacts suppressed). The Ramachandran plot shows the distribution of backbone (φ, ψ) torsions, with points in the α and β basins reflecting secondary structure content. The PAE plot shows AlphaFold's inter-residue confidence as a color matrix.

  · Six rendered views show the 3D structure from the faces of a cube — i.e. along ±x, ±y, ±z. Rendering representation is drawn randomly per pro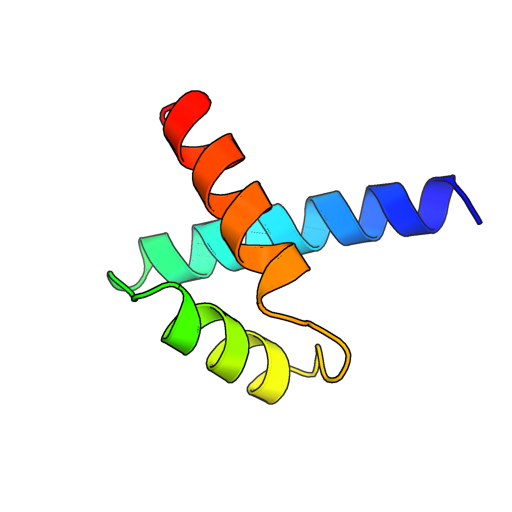tein from cartoon (secondary-structure ribbons), sticks (backbone bonds), or molecular surface; coloring is either N→C rainbow (blue at the N-terminus through red at the C-terminus) or one color per chain.